Protein AF-A0A6P0PI00-F1 (afdb_monomer_lite)

Structure (mmCIF, N/CA/C/O backbone):
data_AF-A0A6P0PI00-F1
#
_entry.id   AF-A0A6P0PI00-F1
#
loop_
_atom_site.group_PDB
_atom_site.id
_atom_site.type_symbol
_atom_site.label_atom_id
_atom_site.label_alt_id
_atom_site.label_comp_id
_atom_site.label_asym_id
_atom_site.label_entity_id
_atom_site.label_seq_id
_atom_site.pdbx_PDB_ins_code
_atom_site.Cartn_x
_atom_site.Cartn_y
_atom_site.Cartn_z
_atom_site.occupancy
_atom_site.B_iso_or_equiv
_atom_site.auth_seq_id
_atom_site.auth_comp_id
_atom_site.auth_asym_id
_atom_site.auth_atom_id
_atom_site.pdbx_PDB_model_num
ATOM 1 N N . MET A 1 1 ? 13.974 30.812 -71.393 1.00 46.28 1 MET A N 1
ATOM 2 C CA . MET A 1 1 ? 14.333 31.146 -70.000 1.00 46.28 1 MET A CA 1
ATOM 3 C C . MET A 1 1 ? 13.550 30.197 -69.110 1.00 46.28 1 MET A C 1
ATOM 5 O O . MET A 1 1 ? 12.337 30.326 -69.045 1.00 46.28 1 MET A O 1
ATOM 9 N N . SER A 1 2 ? 14.207 29.169 -68.570 1.00 48.16 2 SER A N 1
ATOM 10 C CA . SER A 1 2 ? 13.566 28.165 -67.711 1.00 48.16 2 SER A CA 1
ATOM 11 C C . SER A 1 2 ? 13.545 28.675 -66.274 1.00 48.16 2 SER A C 1
ATOM 13 O O . SER A 1 2 ? 14.597 29.001 -65.730 1.00 48.16 2 SER A O 1
ATOM 15 N N . ASN A 1 3 ? 12.356 28.756 -65.680 1.00 59.53 3 ASN A N 1
ATOM 16 C CA . ASN A 1 3 ? 12.183 29.110 -64.276 1.00 59.53 3 ASN A CA 1
ATOM 17 C C . ASN A 1 3 ? 12.524 27.884 -63.424 1.00 59.53 3 ASN A C 1
ATOM 19 O O . ASN A 1 3 ? 11.757 26.926 -63.379 1.00 59.53 3 ASN A O 1
ATOM 23 N N . VAL A 1 4 ? 13.695 27.905 -62.791 1.00 61.53 4 VAL A N 1
ATOM 24 C CA . VAL A 1 4 ? 14.091 26.912 -61.788 1.00 61.53 4 VAL A CA 1
ATOM 25 C C . VAL A 1 4 ? 13.374 27.276 -60.492 1.00 61.53 4 VAL A C 1
ATOM 27 O O . VAL A 1 4 ? 13.624 28.338 -59.927 1.00 61.53 4 VAL A O 1
ATOM 30 N N . ASN A 1 5 ? 12.444 26.433 -60.053 1.00 60.44 5 ASN A N 1
ATOM 31 C CA . ASN A 1 5 ? 11.740 26.602 -58.787 1.00 60.44 5 ASN A CA 1
ATOM 32 C C . ASN A 1 5 ? 12.613 25.990 -57.678 1.00 60.44 5 ASN A C 1
ATOM 34 O O . ASN A 1 5 ? 12.676 24.774 -57.544 1.00 60.44 5 ASN A O 1
ATOM 38 N N . LEU A 1 6 ? 13.315 26.825 -56.902 1.00 63.09 6 LEU A N 1
ATOM 39 C CA . LEU A 1 6 ? 14.267 26.400 -55.854 1.00 63.09 6 LEU A CA 1
ATOM 40 C C . LEU A 1 6 ? 13.608 25.751 -54.612 1.00 63.09 6 LEU A C 1
ATOM 42 O O . LEU A 1 6 ? 14.253 25.568 -53.583 1.00 63.09 6 LEU A O 1
ATOM 46 N N . THR A 1 7 ? 12.315 25.440 -54.667 1.00 61.88 7 THR A N 1
ATOM 47 C CA . THR A 1 7 ? 11.544 24.885 -53.544 1.00 61.88 7 THR A CA 1
ATOM 48 C C . THR A 1 7 ? 11.362 23.369 -53.588 1.00 61.88 7 THR A C 1
ATOM 50 O O . THR A 1 7 ? 10.918 22.812 -52.588 1.00 61.88 7 THR A O 1
ATOM 53 N N . ASP A 1 8 ? 11.733 22.692 -54.679 1.00 59.84 8 ASP A N 1
ATOM 54 C CA . ASP A 1 8 ? 11.587 21.228 -54.794 1.00 59.84 8 ASP A CA 1
ATOM 55 C C . ASP A 1 8 ? 12.697 20.440 -54.061 1.00 59.84 8 ASP A C 1
ATOM 57 O O . ASP A 1 8 ? 12.568 19.233 -53.845 1.00 59.84 8 ASP A O 1
ATOM 61 N N . ASP A 1 9 ? 13.745 21.125 -53.587 1.00 58.19 9 ASP A N 1
ATOM 62 C CA . ASP A 1 9 ? 14.959 20.488 -53.055 1.00 58.19 9 ASP A CA 1
ATOM 63 C C . ASP A 1 9 ? 15.001 20.392 -51.519 1.00 58.19 9 ASP A C 1
ATOM 65 O O . ASP A 1 9 ? 15.898 19.763 -50.952 1.00 58.19 9 ASP A O 1
ATOM 69 N N . ILE A 1 10 ? 14.032 20.976 -50.805 1.00 59.28 10 ILE A N 1
ATOM 70 C CA . ILE A 1 10 ? 13.967 20.877 -49.339 1.00 59.28 10 ILE A CA 1
ATOM 71 C C . ILE A 1 10 ? 13.102 19.667 -48.955 1.00 59.28 10 ILE A C 1
ATOM 73 O O . ILE A 1 10 ? 12.026 19.782 -48.369 1.00 59.28 10 ILE A O 1
ATOM 77 N N . GLN A 1 11 ? 13.586 18.466 -49.272 1.00 60.09 11 GLN A N 1
ATOM 78 C CA . GLN A 1 11 ? 13.107 17.243 -48.627 1.00 60.09 11 GLN A CA 1
ATOM 79 C C . GLN A 1 11 ? 13.612 17.246 -47.178 1.00 60.09 11 GLN A C 1
ATOM 81 O O . GLN A 1 11 ? 14.695 16.735 -46.881 1.00 60.09 11 GLN A O 1
ATOM 86 N N . VAL A 1 12 ? 12.837 17.839 -46.260 1.00 61.16 12 VAL A N 1
ATOM 87 C CA . VAL A 1 12 ? 13.044 17.677 -44.812 1.00 61.16 12 VAL A CA 1
ATOM 88 C C . VAL A 1 12 ? 12.781 16.212 -44.478 1.00 61.16 12 VAL A C 1
ATOM 90 O O . VAL A 1 12 ? 11.676 15.818 -44.112 1.00 61.16 12 VAL A O 1
ATOM 93 N N . SER A 1 13 ? 13.808 15.382 -44.634 1.00 58.12 13 SER A N 1
ATOM 94 C CA . SER A 1 13 ? 13.810 14.018 -44.129 1.00 58.12 13 SER A CA 1
ATOM 95 C C . SER A 1 13 ? 13.773 14.112 -42.610 1.00 58.12 13 SER A C 1
ATOM 97 O O . SER A 1 13 ? 14.809 14.278 -41.969 1.00 58.12 13 SER A O 1
ATOM 99 N N . GLN A 1 14 ? 12.573 14.075 -42.024 1.00 63.78 14 GLN A N 1
ATOM 100 C CA . GLN A 1 14 ? 12.433 13.883 -40.588 1.00 63.78 14 GLN A CA 1
ATOM 101 C C . GLN A 1 14 ? 13.084 12.533 -40.279 1.00 63.78 14 GLN A C 1
ATOM 103 O O . GLN A 1 14 ? 12.608 11.515 -40.793 1.00 63.78 14 GLN A O 1
ATOM 108 N N . PRO A 1 15 ? 14.189 12.480 -39.512 1.00 55.09 15 PRO A N 1
ATOM 109 C CA . PRO A 1 15 ? 14.766 11.201 -39.154 1.00 55.09 15 PRO A CA 1
ATOM 110 C C . PRO A 1 15 ? 13.677 10.440 -38.407 1.00 55.09 15 PRO A C 1
ATOM 112 O O . PRO A 1 15 ? 13.158 10.934 -37.405 1.00 55.09 15 PRO A O 1
ATOM 115 N N . SER A 1 16 ? 13.286 9.263 -38.905 1.00 63.69 16 SER A N 1
ATOM 116 C CA . SER A 1 16 ? 12.402 8.381 -38.153 1.00 63.69 16 SER A CA 1
ATOM 117 C C . SER A 1 16 ? 13.158 8.031 -36.879 1.00 63.69 16 SER A C 1
ATOM 119 O O . SER A 1 16 ? 14.066 7.195 -36.895 1.00 63.69 16 SER A O 1
ATOM 121 N N . GLN A 1 17 ? 12.872 8.753 -35.802 1.00 69.31 17 GLN A N 1
ATOM 122 C CA . GLN A 1 17 ? 13.592 8.633 -34.551 1.00 69.31 17 GLN A CA 1
ATOM 123 C C . GLN A 1 17 ? 13.084 7.364 -33.879 1.00 69.31 17 GLN A C 1
ATOM 125 O O . GLN A 1 17 ? 12.207 7.377 -33.018 1.00 69.31 17 GLN A O 1
ATOM 130 N N . GLN A 1 18 ? 13.570 6.226 -34.375 1.00 78.50 18 GLN A N 1
ATOM 131 C CA . GLN A 1 18 ? 13.247 4.929 -33.824 1.00 78.50 18 GLN A CA 1
ATOM 132 C C . GLN A 1 18 ? 13.823 4.894 -32.418 1.00 78.50 18 GLN A C 1
ATOM 134 O O . GLN A 1 18 ? 15.038 4.881 -32.219 1.00 78.50 18 GLN A O 1
ATOM 139 N N . VAL A 1 19 ? 12.931 4.923 -31.432 1.00 82.31 19 VAL A N 1
ATOM 140 C CA . VAL A 1 19 ? 13.313 4.773 -30.033 1.00 82.31 19 VAL A CA 1
ATOM 141 C C . VAL A 1 19 ? 14.002 3.421 -29.862 1.00 82.31 19 VAL A C 1
ATOM 143 O O . VAL A 1 19 ? 13.376 2.383 -30.120 1.00 82.31 19 VAL A O 1
ATOM 146 N N . PRO A 1 20 ? 15.274 3.405 -29.431 1.00 91.12 20 PRO A N 1
ATOM 147 C CA . PRO A 1 20 ? 16.001 2.160 -29.273 1.00 91.12 20 PRO A CA 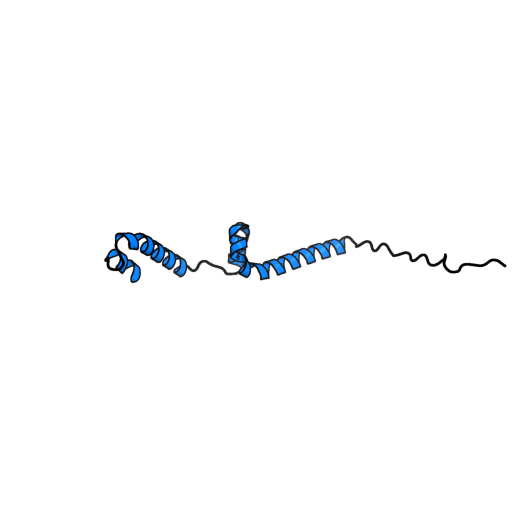1
ATOM 148 C C . PRO A 1 20 ? 15.357 1.321 -28.161 1.00 91.12 20 PRO A C 1
ATOM 150 O O . PRO A 1 20 ? 14.764 1.853 -27.221 1.00 91.12 20 PRO A O 1
ATOM 153 N N . LEU A 1 21 ? 15.462 -0.008 -28.250 1.00 91.75 21 LEU A N 1
ATOM 154 C CA . LEU A 1 21 ? 14.810 -0.926 -27.302 1.00 91.75 21 LEU A CA 1
ATOM 155 C C . LEU A 1 21 ? 15.200 -0.657 -25.839 1.00 91.75 21 LEU A C 1
ATOM 157 O O . LEU A 1 21 ? 14.349 -0.740 -24.956 1.00 91.75 21 LEU A O 1
ATOM 161 N N . TRP A 1 22 ? 16.450 -0.260 -25.579 1.00 92.56 22 TRP A N 1
ATOM 162 C CA . TRP A 1 22 ? 16.904 0.103 -24.232 1.00 92.56 22 TRP A CA 1
ATOM 163 C C . TRP A 1 22 ? 16.193 1.350 -23.692 1.00 92.56 22 TRP A C 1
ATOM 165 O O . TRP A 1 22 ? 15.861 1.395 -22.512 1.00 92.56 22 TRP A O 1
ATOM 175 N N . ALA A 1 23 ? 15.886 2.331 -24.548 1.00 93.75 23 ALA A N 1
ATOM 176 C CA . ALA A 1 23 ? 15.134 3.514 -24.142 1.00 93.75 23 ALA A CA 1
ATOM 177 C C . ALA A 1 23 ? 13.697 3.139 -23.764 1.00 93.75 23 ALA A C 1
ATOM 179 O O . ALA A 1 23 ? 13.162 3.672 -22.796 1.00 93.75 23 ALA A O 1
ATOM 180 N N . LYS A 1 24 ? 13.093 2.165 -24.459 1.00 92.56 24 LYS A N 1
ATOM 181 C CA . LYS A 1 24 ? 11.786 1.610 -24.071 1.00 92.56 24 LYS A CA 1
ATOM 182 C C . LYS A 1 24 ? 11.858 0.898 -22.717 1.00 92.56 24 LYS A C 1
ATOM 184 O O . LYS A 1 24 ? 10.971 1.087 -21.893 1.00 92.56 24 LYS A O 1
ATOM 189 N N . ALA A 1 25 ? 12.920 0.132 -22.457 1.00 96.19 25 ALA A N 1
ATOM 190 C CA . ALA A 1 25 ? 13.129 -0.515 -21.160 1.00 96.19 25 ALA A CA 1
ATOM 191 C C . ALA A 1 25 ? 13.300 0.507 -20.023 1.00 96.19 25 ALA A C 1
ATOM 193 O O . ALA A 1 25 ? 12.667 0.373 -18.979 1.00 96.19 25 ALA A O 1
ATOM 194 N N . ILE A 1 26 ? 14.086 1.566 -20.238 1.00 97.19 26 ILE A N 1
ATOM 195 C CA . ILE A 1 26 ? 14.231 2.657 -19.265 1.00 97.19 26 ILE A CA 1
ATOM 196 C C . ILE A 1 26 ? 12.909 3.393 -19.064 1.00 97.19 26 ILE A C 1
ATOM 198 O O . ILE A 1 26 ? 12.562 3.694 -17.927 1.00 97.19 26 ILE A O 1
ATOM 202 N N . ALA A 1 27 ? 12.143 3.645 -20.126 1.00 96.38 27 ALA A N 1
ATOM 203 C CA . ALA A 1 27 ? 10.827 4.261 -20.007 1.00 96.38 27 ALA A CA 1
ATOM 204 C C . ALA A 1 27 ? 9.868 3.395 -19.172 1.00 96.38 27 ALA A C 1
ATOM 206 O O . ALA A 1 27 ? 9.158 3.927 -18.324 1.00 96.38 27 ALA A O 1
ATOM 207 N N . LEU A 1 28 ? 9.890 2.068 -19.346 1.00 96.69 28 LEU A N 1
ATOM 208 C CA . LEU A 1 28 ? 9.118 1.138 -18.515 1.00 96.69 28 LEU A CA 1
ATOM 209 C C . LEU A 1 28 ? 9.572 1.159 -17.051 1.00 96.69 28 LEU A C 1
ATOM 211 O O . LEU A 1 28 ? 8.732 1.218 -16.157 1.00 96.69 28 LEU A O 1
ATOM 215 N N . LEU A 1 29 ? 10.883 1.159 -16.794 1.00 97.62 29 LEU A N 1
ATOM 216 C CA . LEU A 1 29 ? 11.430 1.273 -15.438 1.00 97.62 29 LEU A CA 1
ATOM 217 C C . LEU A 1 29 ? 11.048 2.604 -14.780 1.00 97.62 29 LEU A 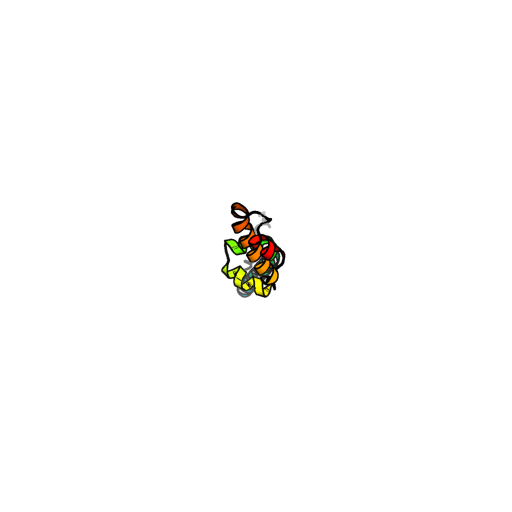C 1
ATOM 219 O O . LEU A 1 29 ? 10.642 2.625 -13.621 1.00 97.62 29 LEU A O 1
ATOM 223 N N . ALA A 1 30 ? 11.135 3.708 -15.522 1.00 97.44 30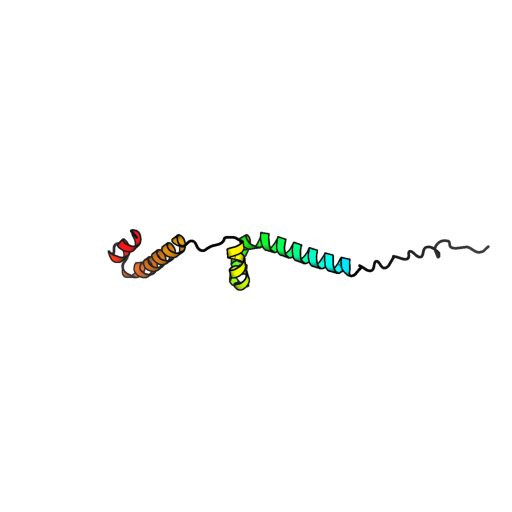 ALA A N 1
ATOM 224 C CA . ALA A 1 30 ? 10.747 5.031 -15.052 1.00 97.44 30 ALA A CA 1
ATOM 225 C C . ALA A 1 30 ? 9.245 5.099 -14.755 1.00 97.44 30 ALA A C 1
ATOM 227 O O . ALA A 1 30 ? 8.852 5.630 -13.718 1.00 97.44 30 ALA A O 1
ATOM 228 N N . LEU A 1 31 ? 8.411 4.514 -15.619 1.00 97.94 31 LEU A N 1
ATOM 229 C CA . LEU A 1 31 ? 6.968 4.430 -15.413 1.00 97.94 31 LEU A CA 1
ATOM 230 C C . LEU A 1 31 ? 6.624 3.603 -14.172 1.00 97.94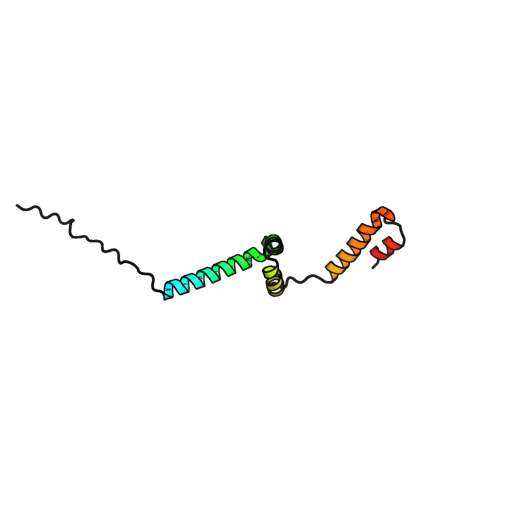 31 LEU A C 1
ATOM 232 O O . LEU A 1 31 ? 5.780 4.015 -13.374 1.00 97.94 31 LEU A O 1
ATOM 236 N N . LEU A 1 32 ? 7.293 2.465 -13.981 1.00 97.69 32 LEU A N 1
ATOM 237 C CA . LEU A 1 32 ? 7.113 1.634 -12.797 1.00 97.69 32 LEU A CA 1
ATOM 238 C C . LEU A 1 32 ? 7.505 2.403 -11.531 1.00 97.69 32 LEU A C 1
ATOM 240 O O . LEU A 1 32 ? 6.732 2.432 -10.578 1.00 97.69 32 LEU A O 1
ATOM 244 N N . ASN A 1 33 ? 8.657 3.078 -11.545 1.00 97.94 33 ASN A N 1
ATOM 245 C CA . ASN A 1 33 ? 9.134 3.876 -10.417 1.00 97.94 33 ASN A CA 1
ATOM 246 C C . ASN A 1 33 ? 8.181 5.037 -10.090 1.00 97.94 33 ASN A C 1
ATOM 248 O O . ASN A 1 33 ? 7.833 5.252 -8.931 1.00 97.94 33 ASN A O 1
ATOM 252 N N . LEU A 1 34 ? 7.700 5.750 -11.113 1.00 97.31 34 LEU A N 1
ATOM 253 C CA . LEU A 1 34 ? 6.718 6.820 -10.950 1.00 97.31 34 LEU A CA 1
ATOM 254 C C . LEU A 1 34 ? 5.415 6.290 -10.344 1.00 97.31 34 LEU A C 1
ATOM 256 O O . LEU A 1 34 ? 4.886 6.881 -9.405 1.00 97.31 34 LEU A O 1
ATOM 260 N N . THR A 1 35 ? 4.925 5.157 -10.846 1.00 96.69 35 THR A N 1
ATOM 261 C CA . THR A 1 35 ? 3.716 4.506 -10.326 1.00 96.69 35 THR A CA 1
ATOM 262 C C . THR A 1 35 ? 3.900 4.110 -8.864 1.00 96.69 35 THR A C 1
ATOM 264 O O . THR A 1 35 ? 3.020 4.370 -8.048 1.00 96.69 35 THR A O 1
ATOM 267 N N . LEU A 1 36 ? 5.057 3.548 -8.505 1.00 94.62 36 LEU A N 1
ATOM 268 C CA . LEU A 1 36 ? 5.384 3.186 -7.125 1.00 94.62 36 LEU A CA 1
ATOM 269 C C . LEU A 1 36 ? 5.465 4.413 -6.208 1.00 94.62 36 LEU A C 1
ATOM 271 O O . LEU A 1 36 ? 4.965 4.371 -5.086 1.00 94.62 36 LEU A O 1
ATOM 275 N N . GLY A 1 37 ? 6.053 5.514 -6.681 1.00 95.00 37 GLY A N 1
ATOM 276 C CA . GLY A 1 37 ? 6.124 6.775 -5.943 1.00 95.00 37 GLY A CA 1
ATOM 277 C C . GLY A 1 37 ? 4.743 7.386 -5.696 1.00 95.00 37 GLY A C 1
ATOM 278 O O . GLY A 1 37 ? 4.421 7.746 -4.562 1.00 95.00 37 GLY A O 1
ATOM 279 N N . LEU A 1 38 ? 3.898 7.435 -6.731 1.00 95.69 38 LEU A N 1
ATOM 280 C CA . LEU A 1 38 ? 2.508 7.881 -6.612 1.00 95.69 38 LEU A CA 1
ATOM 281 C C . LEU A 1 38 ? 1.723 6.985 -5.658 1.00 95.69 38 LEU A C 1
ATOM 283 O O . LEU A 1 38 ? 1.052 7.491 -4.759 1.00 95.69 38 LEU A O 1
ATOM 287 N N . PHE A 1 39 ? 1.862 5.667 -5.797 1.00 94.12 39 PHE A N 1
ATOM 288 C CA . PHE A 1 39 ? 1.265 4.703 -4.883 1.00 94.12 39 PHE A CA 1
ATOM 289 C C . PHE A 1 39 ? 1.685 4.989 -3.436 1.00 94.12 39 PHE A C 1
ATOM 291 O O . PHE A 1 39 ? 0.822 5.162 -2.580 1.00 94.12 39 PHE A O 1
ATOM 298 N N . ASN A 1 40 ? 2.983 5.152 -3.178 1.00 93.50 40 ASN A N 1
ATOM 299 C CA . ASN A 1 40 ? 3.551 5.384 -1.852 1.00 93.50 40 ASN A CA 1
ATOM 300 C C . ASN A 1 40 ? 3.017 6.651 -1.156 1.00 93.50 40 ASN A C 1
ATOM 302 O O . ASN A 1 40 ? 2.832 6.630 0.064 1.00 93.50 40 ASN A O 1
ATOM 306 N N . ILE A 1 41 ? 2.773 7.725 -1.919 1.00 94.00 41 ILE A N 1
ATOM 307 C CA . ILE A 1 41 ? 2.153 8.972 -1.432 1.00 94.00 41 ILE A CA 1
ATOM 308 C C . ILE A 1 41 ? 0.651 8.766 -1.209 1.00 94.00 41 ILE A C 1
ATOM 310 O O . ILE A 1 41 ? 0.110 9.143 -0.174 1.00 94.00 41 ILE A O 1
ATOM 314 N N . SER A 1 42 ? -0.019 8.141 -2.176 1.00 94.00 42 SER A N 1
ATOM 315 C CA . SER A 1 42 ? -1.467 7.925 -2.161 1.00 94.00 42 SER A CA 1
ATOM 316 C C . SER A 1 42 ? -1.918 6.931 -1.080 1.00 94.00 42 SER A C 1
ATOM 318 O O . SER A 1 42 ? -3.066 6.982 -0.647 1.00 94.00 42 SER A O 1
ATOM 320 N N . TYR A 1 43 ? -1.024 6.037 -0.640 1.00 92.44 43 TYR A N 1
ATOM 321 C CA . TYR A 1 43 ? -1.354 4.866 0.170 1.00 92.44 43 TYR A CA 1
ATOM 322 C C . TYR A 1 43 ? -2.047 5.217 1.485 1.00 92.44 43 TYR A C 1
ATOM 324 O O . TYR A 1 43 ? -3.094 4.658 1.784 1.00 92.44 43 TYR A O 1
ATOM 332 N N . VAL A 1 44 ? -1.486 6.155 2.255 1.00 88.44 44 VAL A N 1
ATOM 333 C CA . VAL A 1 44 ? -2.031 6.515 3.574 1.00 88.44 44 VAL A CA 1
ATOM 334 C C . VAL A 1 44 ? -3.371 7.236 3.422 1.00 88.44 44 VAL A C 1
ATOM 336 O O . VAL A 1 44 ? -4.331 6.887 4.101 1.00 88.44 44 VAL A O 1
ATOM 339 N N . SER A 1 45 ? -3.469 8.185 2.487 1.00 91.31 45 SER A N 1
ATOM 340 C CA . SER A 1 45 ? -4.687 8.978 2.272 1.00 91.31 45 SER A CA 1
ATOM 341 C C . SER A 1 45 ? -5.853 8.163 1.712 1.00 91.31 45 SER A C 1
ATOM 343 O O . SER A 1 45 ? -7.006 8.457 2.003 1.00 91.31 45 SER A O 1
ATOM 345 N N . LEU A 1 46 ? -5.567 7.149 0.892 1.00 91.88 46 LEU A N 1
ATOM 346 C CA . LEU A 1 46 ? -6.573 6.298 0.247 1.00 91.88 46 LEU A CA 1
ATOM 347 C C . LEU A 1 46 ? -6.617 4.895 0.866 1.00 91.88 46 LEU A C 1
ATOM 349 O O . LEU A 1 46 ? -7.176 3.977 0.261 1.00 91.88 46 LEU A O 1
ATOM 353 N N . ARG A 1 47 ? -6.043 4.711 2.065 1.00 90.44 47 ARG A N 1
ATOM 354 C CA . ARG A 1 47 ? -5.924 3.404 2.726 1.00 90.44 47 ARG A CA 1
ATOM 355 C C . ARG A 1 47 ? -7.266 2.686 2.817 1.00 90.44 47 ARG A C 1
ATOM 357 O O . ARG A 1 47 ? -7.317 1.496 2.534 1.00 90.44 47 ARG A O 1
ATOM 364 N N . ASP A 1 48 ? -8.349 3.399 3.116 1.00 90.50 48 ASP A N 1
ATOM 365 C CA . ASP A 1 48 ? -9.695 2.817 3.216 1.00 90.50 48 ASP A CA 1
ATOM 366 C C . ASP A 1 48 ? -10.190 2.227 1.885 1.00 90.50 48 ASP A C 1
ATOM 368 O O . ASP A 1 48 ? -10.845 1.182 1.855 1.00 90.50 48 ASP A O 1
ATOM 372 N N . ILE A 1 49 ? -9.837 2.860 0.762 1.00 93.06 49 ILE A N 1
ATOM 373 C CA . ILE A 1 49 ? -10.150 2.363 -0.583 1.00 93.06 49 ILE A CA 1
ATOM 374 C C . ILE A 1 49 ? -9.302 1.123 -0.878 1.00 93.06 49 ILE A C 1
ATOM 376 O O . ILE A 1 49 ? -9.839 0.100 -1.308 1.00 93.06 49 ILE A O 1
ATOM 380 N N . TYR A 1 50 ? -7.997 1.173 -0.593 1.00 91.62 50 TYR A N 1
ATOM 381 C CA . TYR A 1 50 ? -7.113 0.015 -0.750 1.00 91.62 50 TYR A CA 1
ATOM 382 C C . TYR A 1 50 ? -7.550 -1.160 0.130 1.00 91.62 50 TYR A C 1
ATOM 384 O O . TYR A 1 50 ? -7.547 -2.295 -0.333 1.00 91.62 50 TYR A O 1
ATOM 392 N N . PHE A 1 51 ? -8.006 -0.904 1.355 1.00 91.88 51 PHE A N 1
ATOM 393 C CA . PHE A 1 51 ? -8.506 -1.933 2.263 1.00 91.88 51 PHE A CA 1
ATOM 394 C C . PHE A 1 51 ? -9.761 -2.612 1.707 1.00 91.88 51 PHE A C 1
ATOM 396 O O . PHE A 1 51 ? -9.901 -3.829 1.805 1.00 91.88 51 PHE A O 1
ATOM 403 N N . ARG A 1 52 ? -10.650 -1.845 1.062 1.00 92.12 52 ARG A N 1
ATOM 404 C CA . ARG A 1 52 ? -11.902 -2.360 0.495 1.00 92.12 52 ARG A CA 1
ATOM 405 C C . ARG A 1 52 ? -11.715 -3.136 -0.810 1.00 92.12 52 ARG A C 1
ATOM 407 O O . ARG A 1 52 ? -12.372 -4.155 -0.992 1.00 92.12 52 ARG A O 1
ATOM 414 N N . TYR A 1 53 ? -10.865 -2.659 -1.718 1.00 94.06 53 TYR A N 1
ATOM 415 C CA . TYR A 1 53 ? -10.742 -3.235 -3.067 1.00 94.06 53 TYR A CA 1
ATOM 416 C C . TYR A 1 53 ? -9.484 -4.085 -3.271 1.00 94.06 53 TYR A C 1
ATOM 418 O O . TYR A 1 53 ? -9.472 -4.964 -4.129 1.00 94.06 53 TYR A O 1
ATOM 426 N N . LEU A 1 54 ? -8.425 -3.843 -2.496 1.00 93.44 54 LEU A N 1
ATOM 427 C CA . LEU A 1 54 ? -7.119 -4.498 -2.618 1.00 93.44 54 LEU A CA 1
ATOM 428 C C . LEU A 1 54 ? -6.576 -4.950 -1.242 1.00 93.44 54 LEU A C 1
ATOM 430 O O . LEU A 1 54 ? -5.442 -4.616 -0.884 1.00 93.44 54 LEU A O 1
ATOM 434 N N . PRO A 1 55 ? -7.329 -5.752 -0.462 1.00 91.00 55 PRO A N 1
ATOM 435 C CA . PRO A 1 55 ? -6.948 -6.120 0.907 1.00 91.00 55 PRO A CA 1
ATOM 436 C C . PRO A 1 55 ? -5.605 -6.866 0.990 1.00 91.00 55 PRO A C 1
ATOM 438 O O . PRO A 1 55 ? -4.869 -6.723 1.965 1.00 91.00 55 PRO A O 1
ATOM 441 N N . ALA A 1 56 ? -5.242 -7.626 -0.050 1.00 92.25 56 ALA A N 1
ATOM 442 C CA . ALA A 1 56 ? -3.946 -8.300 -0.130 1.00 92.25 56 ALA A CA 1
ATOM 443 C C . ALA A 1 56 ? -2.768 -7.310 -0.174 1.00 92.25 56 ALA A C 1
ATOM 445 O O . ALA A 1 56 ? -1.736 -7.565 0.443 1.00 92.25 56 ALA A O 1
ATOM 446 N N . VAL A 1 57 ? -2.933 -6.172 -0.860 1.00 90.56 57 VAL A N 1
ATOM 447 C CA . VAL A 1 57 ? -1.912 -5.116 -0.922 1.00 90.56 57 VAL A CA 1
ATOM 448 C C . VAL A 1 57 ? -1.748 -4.484 0.454 1.00 90.56 57 VAL A C 1
ATOM 450 O O . VAL A 1 57 ? -0.623 -4.347 0.924 1.00 90.56 57 VAL A O 1
ATOM 453 N N . VAL A 1 58 ? -2.858 -4.180 1.132 1.00 90.50 58 VAL A N 1
ATOM 454 C CA . VAL A 1 58 ? -2.827 -3.581 2.473 1.00 90.50 58 VAL A CA 1
ATOM 455 C C . VAL A 1 58 ? -2.125 -4.490 3.476 1.00 90.50 58 VAL A C 1
ATOM 457 O O . VAL A 1 58 ? -1.254 -4.032 4.202 1.00 90.50 58 VAL A O 1
ATOM 460 N N . ARG A 1 59 ? -2.399 -5.800 3.458 1.00 88.25 59 ARG A N 1
ATOM 461 C CA . ARG A 1 59 ? -1.754 -6.759 4.371 1.00 88.25 59 ARG A CA 1
ATOM 462 C C . ARG A 1 59 ? -0.228 -6.809 4.233 1.00 88.25 59 ARG A C 1
ATOM 464 O O . ARG A 1 59 ? 0.459 -7.070 5.214 1.00 88.25 59 ARG A O 1
ATOM 471 N N . VAL A 1 60 ? 0.299 -6.603 3.027 1.00 90.56 60 VAL A N 1
ATOM 472 C CA . VAL A 1 60 ? 1.749 -6.604 2.772 1.00 90.56 60 VAL A CA 1
ATOM 473 C C . VAL A 1 60 ? 2.359 -5.231 3.043 1.00 90.56 60 VAL A C 1
ATOM 475 O O . VAL A 1 60 ? 3.488 -5.145 3.521 1.00 90.56 60 VAL A O 1
ATOM 478 N N . TYR A 1 61 ? 1.628 -4.158 2.747 1.00 90.31 61 TYR A N 1
ATOM 479 C CA . TYR A 1 61 ? 2.170 -2.803 2.750 1.00 90.31 61 TYR A CA 1
ATOM 480 C C . TYR A 1 61 ? 1.973 -2.055 4.078 1.00 90.31 61 TYR A C 1
ATOM 482 O O . TYR A 1 61 ? 2.821 -1.232 4.417 1.00 90.31 61 TYR A O 1
ATOM 490 N N . ASP A 1 62 ? 0.937 -2.373 4.866 1.00 90.25 62 ASP 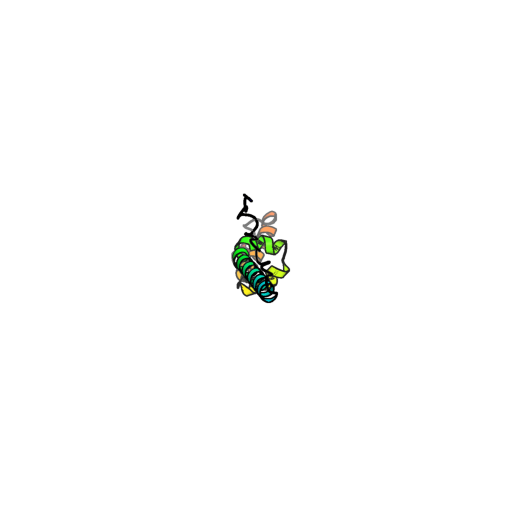A N 1
ATOM 491 C CA . ASP A 1 62 ? 0.750 -1.842 6.227 1.00 90.25 62 ASP A CA 1
ATOM 492 C C . ASP A 1 62 ? 1.987 -2.113 7.112 1.00 90.25 62 ASP A C 1
ATOM 494 O O . ASP A 1 62 ? 2.523 -1.146 7.656 1.00 90.25 62 ASP A O 1
ATOM 498 N N . PRO A 1 63 ? 2.552 -3.341 7.168 1.00 88.12 63 PRO A N 1
ATOM 499 C CA . PRO A 1 63 ? 3.794 -3.604 7.902 1.00 88.12 63 PRO A CA 1
ATOM 500 C C . PRO A 1 63 ? 5.000 -2.807 7.383 1.00 88.12 63 PRO A C 1
ATOM 502 O O . PRO A 1 63 ? 5.787 -2.296 8.172 1.00 88.12 63 PRO A O 1
ATOM 505 N N . ILE A 1 64 ? 5.135 -2.641 6.058 1.00 88.94 64 ILE A N 1
ATOM 506 C CA . ILE A 1 64 ? 6.216 -1.837 5.445 1.00 88.94 64 ILE A CA 1
ATOM 507 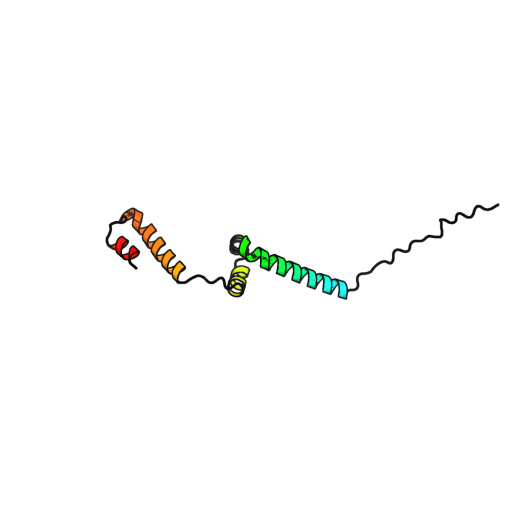C C . ILE A 1 64 ? 6.103 -0.364 5.867 1.00 88.94 64 ILE A C 1
ATOM 509 O O . ILE A 1 64 ? 7.108 0.332 6.007 1.00 88.94 64 ILE A O 1
ATOM 513 N N . LYS A 1 65 ? 4.874 0.112 6.078 1.00 87.31 65 LYS A N 1
ATOM 514 C CA . LYS A 1 65 ? 4.566 1.461 6.555 1.00 87.31 65 LYS A CA 1
ATOM 515 C C . LYS A 1 65 ? 4.539 1.586 8.083 1.00 87.31 65 LYS A C 1
ATOM 517 O O . LYS A 1 65 ? 4.290 2.688 8.564 1.00 87.31 65 LYS A O 1
ATOM 522 N N . GLY A 1 66 ? 4.794 0.508 8.830 1.00 84.50 66 GLY A N 1
ATOM 523 C CA . GLY A 1 66 ? 4.704 0.489 10.294 1.00 84.50 66 GLY A CA 1
ATOM 524 C C . GLY A 1 66 ? 3.284 0.718 10.822 1.00 84.50 66 GLY A C 1
ATOM 525 O O . GLY A 1 66 ? 3.109 1.190 11.942 1.00 84.50 66 GLY A O 1
ATOM 526 N N . ILE A 1 67 ? 2.266 0.442 10.003 1.00 82.50 67 ILE A N 1
ATOM 527 C CA . ILE A 1 67 ? 0.860 0.520 10.394 1.00 82.50 67 ILE A CA 1
ATOM 528 C C . ILE A 1 67 ? 0.512 -0.811 11.050 1.00 82.50 67 ILE A C 1
ATOM 530 O O . ILE A 1 67 ? 0.150 -1.780 10.385 1.00 82.50 67 ILE A O 1
ATOM 534 N N . GLU A 1 68 ? 0.655 -0.854 12.367 1.00 77.00 68 GLU A N 1
ATOM 535 C CA . GLU A 1 68 ? 0.286 -2.004 13.184 1.00 77.00 68 GLU A CA 1
ATOM 536 C C . GLU A 1 68 ? -0.999 -1.706 13.971 1.00 77.00 68 GLU A C 1
ATOM 538 O O . GLU A 1 68 ? -1.181 -0.580 14.453 1.00 77.00 68 GLU A O 1
ATOM 543 N N . PRO A 1 69 ? -1.907 -2.689 14.124 1.00 72.19 69 PRO A N 1
ATOM 544 C CA . PRO A 1 69 ? -2.989 -2.592 15.093 1.00 72.19 69 PRO A CA 1
ATOM 545 C C . PRO A 1 69 ? -2.398 -2.360 16.486 1.00 72.19 69 PRO A C 1
ATOM 547 O O . PRO A 1 69 ? -1.537 -3.111 16.945 1.00 72.19 69 PRO A O 1
ATOM 550 N N . ASN A 1 70 ? -2.838 -1.303 17.166 1.00 73.25 70 ASN A N 1
ATOM 551 C CA . ASN A 1 70 ? -2.431 -1.078 18.544 1.00 73.25 70 ASN A CA 1
ATOM 552 C C . ASN A 1 70 ? -3.220 -2.037 19.444 1.00 73.25 70 ASN A C 1
ATOM 554 O O . ASN A 1 70 ? -4.440 -1.922 19.548 1.00 73.25 70 ASN A O 1
ATOM 558 N N . ILE A 1 71 ? -2.508 -2.934 20.131 1.00 71.25 71 ILE A N 1
ATOM 559 C CA . ILE A 1 71 ? -3.082 -3.923 21.059 1.00 71.25 71 ILE A CA 1
ATOM 560 C C . ILE A 1 71 ? -4.013 -3.259 22.092 1.00 71.25 71 ILE A C 1
ATOM 562 O O . ILE A 1 71 ? -5.047 -3.817 22.450 1.00 71.25 71 ILE A O 1
ATOM 566 N N . GLN A 1 72 ? -3.686 -2.048 22.559 1.00 73.25 72 GLN A N 1
ATOM 567 C CA . GLN A 1 72 ? -4.538 -1.307 23.495 1.00 73.25 72 GLN A CA 1
ATOM 568 C C . GLN A 1 72 ? -5.841 -0.836 22.843 1.00 73.25 72 GLN A C 1
ATOM 570 O O . GLN A 1 72 ? -6.890 -0.880 23.480 1.00 73.25 72 GLN A O 1
ATOM 575 N N . THR A 1 73 ? -5.790 -0.418 21.576 1.00 79.06 73 THR A N 1
ATOM 576 C CA . THR A 1 73 ? -6.982 -0.028 20.815 1.00 79.06 73 THR A CA 1
ATOM 577 C C . THR A 1 73 ? -7.894 -1.229 20.590 1.00 79.06 73 THR A C 1
ATOM 579 O O . THR A 1 73 ? -9.100 -1.100 20.767 1.00 79.06 73 THR A O 1
ATOM 582 N N . ASP A 1 74 ? -7.339 -2.399 20.272 1.00 80.31 74 ASP A N 1
ATOM 583 C CA . ASP A 1 74 ? -8.132 -3.621 20.098 1.00 80.31 74 ASP A CA 1
ATOM 584 C C . ASP A 1 74 ? -8.831 -4.023 21.404 1.00 80.31 74 ASP A C 1
ATOM 586 O O . ASP A 1 74 ? -10.035 -4.283 21.405 1.00 80.31 74 ASP A O 1
ATOM 590 N N . ASN A 1 75 ? -8.117 -3.984 22.533 1.00 81.44 75 ASN A N 1
ATOM 591 C CA . ASN A 1 75 ? -8.704 -4.253 23.847 1.00 81.44 75 ASN A CA 1
ATOM 592 C C . ASN A 1 75 ? -9.808 -3.245 24.197 1.00 81.44 75 ASN A C 1
ATOM 594 O O . ASN A 1 75 ? -10.891 -3.643 24.620 1.00 81.44 75 ASN A O 1
ATOM 598 N N . TYR A 1 76 ? -9.573 -1.952 23.956 1.00 79.56 76 TYR A N 1
ATOM 599 C CA . TYR A 1 76 ? -10.578 -0.911 24.164 1.00 79.56 76 TYR A CA 1
ATOM 600 C C . TYR A 1 76 ? -11.830 -1.147 23.308 1.00 79.56 76 TYR A C 1
ATOM 602 O O . TYR A 1 76 ? -12.948 -1.046 23.809 1.00 79.56 76 TYR A O 1
ATOM 610 N N . LEU A 1 77 ? -11.663 -1.512 22.033 1.00 86.38 77 LEU A N 1
ATOM 611 C CA . LEU A 1 77 ? -12.780 -1.820 21.140 1.00 86.38 77 LEU A CA 1
ATOM 612 C C . LEU A 1 77 ? -13.569 -3.045 21.614 1.00 86.38 77 LEU A C 1
ATOM 614 O O . LEU A 1 77 ? -14.796 -3.038 21.529 1.00 86.38 77 LEU A O 1
ATOM 618 N N . VAL A 1 78 ? -12.905 -4.074 22.148 1.00 85.81 78 VAL A N 1
ATOM 619 C CA . VAL A 1 78 ? -13.584 -5.223 22.767 1.00 85.81 78 VAL A CA 1
ATOM 620 C C . VAL A 1 78 ? -14.428 -4.770 23.959 1.00 85.81 78 VAL A C 1
ATOM 622 O O . VAL A 1 78 ? -15.620 -5.083 23.998 1.00 85.81 78 VAL A O 1
ATOM 625 N N . THR A 1 79 ? -13.857 -3.989 24.879 1.00 84.75 79 THR A N 1
ATOM 626 C CA . THR A 1 79 ? -14.567 -3.478 26.061 1.00 84.75 79 THR A CA 1
ATOM 627 C C . THR A 1 79 ? -15.760 -2.603 25.671 1.00 84.75 79 THR A C 1
ATOM 629 O O . THR A 1 79 ? -16.866 -2.795 26.177 1.00 84.75 79 THR A O 1
ATOM 632 N N . VAL A 1 80 ? -15.586 -1.688 24.711 1.00 87.00 80 VAL A N 1
ATOM 633 C CA . VAL A 1 80 ? -16.670 -0.831 24.203 1.00 87.00 80 VAL A CA 1
ATOM 634 C C . VAL A 1 80 ? -17.768 -1.660 23.542 1.00 87.00 80 VAL A C 1
ATOM 636 O O . VAL A 1 80 ? -18.945 -1.422 23.802 1.00 87.00 80 VAL A O 1
ATOM 639 N N . ASN A 1 81 ? -17.422 -2.660 22.732 1.00 87.69 81 ASN A N 1
ATOM 640 C CA . ASN A 1 81 ? -18.416 -3.524 22.092 1.00 87.69 81 ASN A CA 1
ATOM 641 C C . ASN A 1 81 ? -19.210 -4.345 23.124 1.00 87.69 81 ASN A C 1
ATOM 643 O O . ASN A 1 81 ? -20.428 -4.476 22.997 1.00 87.69 81 ASN A O 1
ATOM 647 N N . GLN A 1 82 ? -18.548 -4.855 24.169 1.00 85.25 82 GLN A N 1
ATOM 648 C CA . GLN A 1 82 ? -19.204 -5.558 25.279 1.00 85.25 82 GLN A CA 1
ATOM 649 C C . GLN A 1 82 ? -20.131 -4.639 26.080 1.00 85.25 82 GLN A C 1
ATOM 651 O O . GLN A 1 82 ? -21.212 -5.063 26.494 1.00 85.25 82 GLN A O 1
ATOM 656 N N . LEU A 1 83 ? -19.724 -3.386 26.277 1.00 84.19 83 LEU A N 1
ATOM 657 C CA . LEU A 1 83 ? -20.512 -2.359 26.943 1.00 84.19 83 LEU A CA 1
ATOM 658 C C . LEU A 1 83 ? -21.760 -2.006 26.116 1.00 84.19 83 LEU A C 1
ATOM 660 O O . LEU A 1 83 ? -22.877 -2.078 26.627 1.00 84.19 83 LEU A O 1
ATOM 664 N N . VAL A 1 84 ? -21.593 -1.709 24.822 1.00 86.00 84 VAL A N 1
ATOM 665 C CA . VAL A 1 84 ? -22.687 -1.388 23.884 1.00 86.00 84 VAL A CA 1
ATOM 666 C C . VAL A 1 84 ? -23.711 -2.522 23.793 1.00 86.00 84 VAL A C 1
ATOM 668 O O . VAL A 1 84 ? -24.905 -2.245 23.717 1.00 86.00 84 VAL A O 1
ATOM 671 N N . ALA A 1 85 ? -23.278 -3.784 23.852 1.00 84.38 85 ALA A N 1
ATOM 672 C CA . ALA A 1 85 ? -24.181 -4.934 23.847 1.00 84.38 85 ALA A CA 1
ATOM 673 C C . ALA A 1 85 ? -25.023 -5.063 25.133 1.00 84.38 85 ALA A C 1
ATOM 675 O O . ALA A 1 85 ? -26.143 -5.560 25.076 1.00 84.38 85 ALA A O 1
ATOM 676 N N . GLN A 1 86 ? -24.507 -4.617 26.285 1.00 79.12 86 GLN A N 1
ATOM 677 C CA . GLN A 1 86 ? -25.161 -4.765 27.597 1.00 79.12 86 GLN A CA 1
ATOM 678 C C . GLN A 1 86 ? -25.986 -3.542 28.022 1.00 79.12 86 GLN A C 1
ATOM 680 O O . GLN A 1 86 ? -26.902 -3.659 28.835 1.00 79.12 86 GLN A O 1
ATOM 685 N N . LEU A 1 87 ? -25.699 -2.372 27.449 1.00 81.00 87 LEU A N 1
ATOM 686 C CA . LEU A 1 87 ? -26.398 -1.109 27.702 1.00 81.00 87 LEU A CA 1
ATOM 687 C C . LEU A 1 87 ? -27.927 -1.158 27.495 1.00 81.00 87 LEU A C 1
ATOM 689 O O . LEU A 1 87 ? -28.627 -0.609 28.348 1.00 81.00 87 LEU A O 1
ATOM 693 N N . PRO A 1 88 ? -28.463 -1.790 26.429 1.00 80.00 88 PRO A N 1
ATOM 694 C CA . PRO A 1 88 ? -29.903 -1.833 26.178 1.00 80.00 88 PRO A CA 1
ATOM 695 C C . PRO A 1 88 ? -30.695 -2.608 27.238 1.00 80.00 88 PRO A C 1
ATOM 697 O O . PRO A 1 88 ? -31.843 -2.263 27.498 1.00 80.00 88 PRO A O 1
ATOM 700 N N . GLU A 1 89 ? -30.097 -3.640 27.844 1.00 73.88 89 GLU A N 1
ATOM 701 C CA . GLU A 1 89 ? -30.770 -4.495 28.834 1.00 73.88 89 GLU A CA 1
ATOM 702 C C . GLU A 1 89 ? -30.476 -4.097 30.283 1.00 73.88 89 GLU A C 1
ATOM 704 O O . GLU A 1 89 ? -31.371 -4.148 31.123 1.00 73.88 89 GLU A O 1
ATOM 709 N N . LYS A 1 90 ? -29.232 -3.715 30.596 1.00 75.38 90 LYS A N 1
ATOM 710 C CA . LYS A 1 90 ? -28.771 -3.561 31.986 1.00 75.38 90 LYS A CA 1
ATOM 711 C C . LYS A 1 90 ? -28.586 -2.108 32.422 1.00 75.38 90 LYS A C 1
ATOM 713 O O . LYS A 1 90 ? -28.640 -1.801 33.610 1.00 75.38 90 LYS A O 1
ATOM 718 N N . GLY A 1 91 ? -28.395 -1.189 31.475 1.00 72.31 91 GLY A N 1
ATOM 719 C CA . GLY A 1 91 ? -28.087 0.209 31.771 1.00 72.31 91 GLY A CA 1
ATOM 720 C C . GLY A 1 91 ? -26.702 0.421 32.409 1.00 72.31 91 GLY A C 1
ATOM 721 O O . GLY A 1 91 ? -25.979 -0.511 32.760 1.00 72.31 91 GLY A O 1
ATOM 722 N N . LEU A 1 92 ? -26.309 1.691 32.546 1.00 69.50 92 LEU A N 1
ATOM 723 C CA . LEU A 1 92 ? -24.962 2.108 32.981 1.00 69.50 92 LEU A CA 1
ATOM 724 C C . LEU A 1 92 ? -24.667 1.890 34.476 1.00 69.50 92 LEU A C 1
ATOM 726 O O . LEU A 1 92 ? -23.522 2.030 34.894 1.00 69.50 92 LEU A O 1
ATOM 730 N N . LEU A 1 93 ? -25.688 1.599 35.285 1.00 68.69 93 LEU A N 1
ATOM 731 C CA . LEU A 1 93 ? -25.569 1.475 36.743 1.00 68.69 93 LEU A CA 1
ATOM 732 C C . LEU A 1 93 ? -25.549 0.021 37.230 1.00 68.69 93 LEU A C 1
ATOM 734 O O . LEU A 1 93 ? -25.416 -0.212 38.431 1.00 68.69 93 LEU A O 1
ATOM 738 N N . ASP A 1 94 ? -25.680 -0.943 36.319 1.00 75.31 94 ASP A N 1
ATOM 739 C CA . ASP A 1 94 ? -25.589 -2.359 36.656 1.00 75.31 94 ASP A CA 1
ATOM 740 C C . ASP A 1 94 ? -24.146 -2.747 37.048 1.00 75.31 94 ASP A C 1
ATOM 742 O O . ASP A 1 94 ? -23.193 -2.261 36.425 1.00 75.31 94 ASP A O 1
ATOM 746 N N . PRO A 1 95 ? -23.953 -3.619 38.060 1.00 70.19 95 PRO A N 1
ATOM 747 C CA . PRO A 1 95 ? -22.628 -4.043 38.511 1.00 70.19 95 PRO A CA 1
ATOM 748 C C . PRO A 1 95 ? -21.756 -4.608 37.385 1.00 70.19 95 PRO A C 1
ATOM 750 O O . PRO A 1 95 ? -20.575 -4.285 37.310 1.00 70.19 95 PRO A O 1
ATOM 753 N N . THR A 1 96 ? -22.346 -5.376 36.462 1.00 69.06 96 THR A N 1
ATOM 754 C CA . THR A 1 96 ? -21.604 -5.995 35.352 1.00 69.06 96 THR A CA 1
ATOM 755 C C . THR A 1 96 ? -21.153 -4.977 34.305 1.00 69.06 96 THR A C 1
ATOM 757 O O . THR A 1 96 ? -20.101 -5.144 33.693 1.00 69.06 96 THR A O 1
ATOM 760 N N . THR A 1 97 ? -21.897 -3.881 34.140 1.00 69.81 97 THR A N 1
ATOM 761 C CA . THR A 1 97 ? -21.523 -2.753 33.276 1.00 69.81 97 THR A CA 1
ATOM 762 C C . THR A 1 97 ? -20.433 -1.889 33.919 1.00 69.81 97 THR A C 1
ATOM 764 O O . THR A 1 97 ? -19.562 -1.365 33.229 1.00 69.81 97 THR A O 1
ATOM 767 N N . LYS A 1 98 ? -20.463 -1.748 35.250 1.00 69.69 98 LYS A N 1
ATOM 768 C CA . LYS A 1 98 ? -19.505 -0.944 36.020 1.00 69.69 98 LYS A CA 1
ATOM 769 C C . LYS A 1 98 ? -18.104 -1.558 36.033 1.00 69.69 98 LYS A C 1
ATOM 771 O O . LYS A 1 98 ? -17.133 -0.822 35.882 1.00 69.69 98 LYS A O 1
ATOM 776 N N . ASP A 1 99 ? -18.011 -2.882 36.127 1.00 75.31 99 ASP A N 1
ATOM 777 C CA . ASP A 1 99 ? -16.733 -3.604 36.087 1.00 75.31 99 ASP A CA 1
ATOM 778 C C . ASP A 1 99 ? -16.002 -3.430 34.737 1.00 75.31 99 ASP A C 1
ATOM 780 O O . ASP A 1 99 ? -14.772 -3.337 34.692 1.00 75.31 99 ASP A O 1
ATOM 784 N N . LEU A 1 100 ? -16.753 -3.286 33.635 1.00 71.94 100 LEU A N 1
ATOM 785 C CA . LEU A 1 100 ? -16.215 -3.004 32.295 1.00 71.94 100 LEU A CA 1
ATOM 786 C C . LEU A 1 100 ? -15.671 -1.575 32.125 1.00 71.94 100 LEU A C 1
ATOM 788 O O . LEU A 1 100 ? -14.954 -1.309 31.169 1.00 71.94 100 LEU A O 1
ATOM 792 N N . LEU A 1 101 ? -16.010 -0.641 33.019 1.00 66.88 101 LEU A N 1
ATOM 793 C CA . LEU A 1 101 ? -15.516 0.745 32.978 1.00 66.88 101 LEU A CA 1
ATOM 794 C C . LEU A 1 101 ? -14.236 0.945 33.801 1.00 66.88 101 LEU A C 1
ATOM 796 O O . LEU A 1 101 ? -13.577 1.974 33.667 1.00 66.88 101 LEU A O 1
ATOM 800 N N . THR A 1 102 ? -13.922 -0.002 34.686 1.00 67.88 102 THR A N 1
ATOM 801 C CA . THR A 1 102 ? -12.771 0.044 35.603 1.00 67.88 102 THR A CA 1
ATOM 802 C C . THR A 1 102 ? -11.658 -0.945 35.250 1.00 67.88 102 THR A C 1
ATOM 804 O O . THR A 1 102 ? -10.672 -1.014 35.984 1.00 67.88 102 THR A O 1
ATOM 807 N N . SER A 1 103 ? -11.832 -1.718 34.174 1.00 58.97 103 SER A N 1
ATOM 808 C CA . SER A 1 103 ? -10.831 -2.631 33.599 1.00 58.97 103 SER A CA 1
ATOM 809 C C . SER A 1 103 ? -9.942 -1.929 32.577 1.00 58.97 103 SER A C 1
ATOM 811 O O . SER A 1 103 ? -8.763 -2.339 32.489 1.00 58.97 103 SER A O 1
#

Radius of gyration: 32.93 Å; chains: 1; bounding box: 48×39×108 Å

Foldseek 3Di:
DDDDDPPVPPPPPPPPPPQDVVNVVVVVVVVVVVVVVVCVVVCVVCVVVCCVPPVVCCVVVCVVVVNDPDPVVVVVVVLVVVLVVCCVPQNCPHPVNVVSVVD

Secondary structure (DSSP, 8-state):
-----TTTT-----------HHHHHHHHHHHHHHHHHHHHHHHHHTHHHHHHH-HHHHHHHHHHTT----HHHHHHHHHHHHHHHHHHHH-TTSHHHHHTT--

Sequence (103 aa):
MSNVNLTDDIQVSQPSQQVPLWAKAIALLALLNLTLGLFNISYVSLRDIYFRYLPAVVRVYDPIKGIEPNIQTDNYLVTVNQLVAQLPEKGLLDPTTKDLLTS

pLDDT: mean 81.28, std 13.23, range [46.28, 97.94]